Protein AF-A0A7D7R6H1-F1 (afdb_mono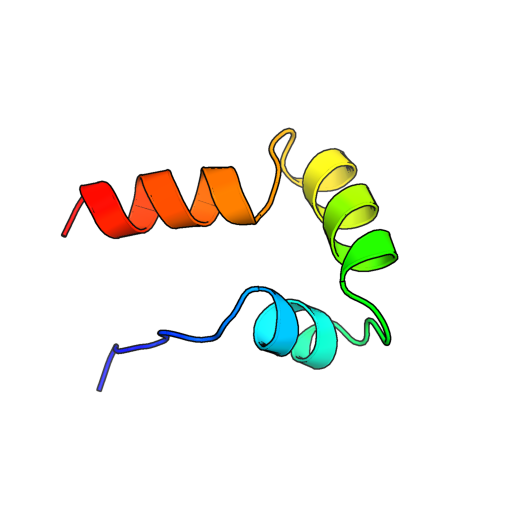mer_lite)

InterPro domains:
  IPR009057 Homedomain-like superfamily [SSF46689] (2-42)
  IPR018060 AraC-like, DNA binding HTH domain [PF12833] (2-40)
  IPR018060 AraC-like, DNA binding HTH domain [PS01124] (1-41)
  IPR020449 Transcription regulator HTH, AraC- type, HTH domain [PR00032] (8-23)
  IPR020449 Transcription regulator HTH, AraC- type, HTH domain [PR00032] (23-39)

Organism: NCBI:txid2758037

Secondary structure (DSSP, 8-state):
-------HHHHHHHTT-S-HHHHHHHHHHHHSS-HHHHHHHHHHT-

Radius of gyration: 10.8 Å; chains: 1; bounding box: 29×17×26 Å

Foldseek 3Di:
DPPCVPDCVNVCVVVVHPDSVVSQVVCCVVVVHGVVVVVVVVVVVD

Sequence (46 aa):
MLNTNLSVTEIAFDLGFTDKSHFGKYFRKTTGESPNRFRQKFVSEQ

pLDDT: mean 76.35, std 13.05, range [39.44, 88.75]

Structure (mmCIF, N/CA/C/O backbone):
data_AF-A0A7D7R6H1-F1
#
_entry.id   AF-A0A7D7R6H1-F1
#
loop_
_atom_site.group_PDB
_atom_site.id
_atom_site.type_symbol
_atom_site.label_atom_id
_atom_site.label_alt_id
_atom_site.label_comp_id
_atom_site.label_asym_id
_atom_site.label_entity_id
_atom_site.label_seq_id
_atom_site.pdbx_PDB_ins_code
_atom_site.Cartn_x
_atom_site.Cartn_y
_atom_site.Cartn_z
_atom_site.occupancy
_atom_site.B_iso_or_equiv
_atom_site.auth_seq_id
_atom_site.auth_comp_id
_atom_site.auth_asym_id
_atom_site.auth_atom_id
_atom_site.pdbx_PDB_model_num
ATOM 1 N N . MET A 1 1 ? -21.427 -7.997 2.440 1.00 39.44 1 MET A N 1
ATOM 2 C CA . MET A 1 1 ? -20.132 -8.710 2.442 1.00 39.44 1 MET A CA 1
ATOM 3 C C . MET A 1 1 ? -19.019 -7.666 2.448 1.00 39.44 1 MET A C 1
ATOM 5 O O . MET A 1 1 ? -18.514 -7.322 1.395 1.00 39.44 1 MET A O 1
ATOM 9 N N . LEU A 1 2 ? -18.696 -7.086 3.606 1.00 46.88 2 LEU A N 1
ATOM 10 C CA . LEU A 1 2 ? -17.627 -6.079 3.749 1.00 46.88 2 LEU A CA 1
ATOM 11 C C . LEU A 1 2 ? -16.495 -6.650 4.611 1.00 46.88 2 LEU A C 1
ATOM 13 O O . LEU A 1 2 ? -16.051 -6.046 5.573 1.00 46.88 2 LEU A O 1
ATOM 17 N N . ASN A 1 3 ? -16.069 -7.867 4.280 1.00 47.03 3 ASN A N 1
ATOM 18 C CA . ASN A 1 3 ? -14.850 -8.457 4.816 1.00 47.03 3 ASN A CA 1
ATOM 19 C C . ASN A 1 3 ? -13.782 -8.360 3.730 1.00 47.03 3 ASN A C 1
ATOM 21 O O . ASN A 1 3 ? -13.353 -9.371 3.179 1.00 47.03 3 ASN A O 1
ATOM 25 N N . THR A 1 4 ? -13.352 -7.145 3.388 1.00 54.19 4 THR A N 1
ATOM 26 C CA . THR A 1 4 ? -12.0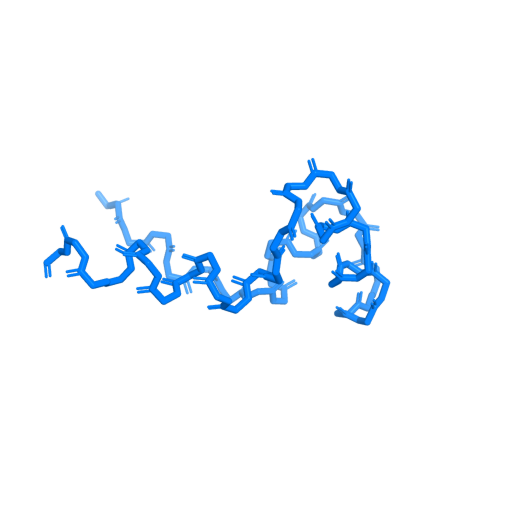94 -6.950 2.658 1.00 54.19 4 THR A CA 1
ATOM 27 C C . THR A 1 4 ? -10.945 -7.229 3.624 1.00 54.19 4 THR A C 1
ATOM 29 O O . THR A 1 4 ? -10.163 -6.365 3.998 1.00 54.19 4 THR A O 1
ATOM 32 N N . ASN A 1 5 ? -10.826 -8.496 4.022 1.00 61.38 5 ASN A N 1
ATOM 33 C CA . ASN A 1 5 ? -9.703 -9.033 4.781 1.00 61.38 5 ASN A CA 1
ATOM 34 C C . ASN A 1 5 ? -8.452 -9.182 3.893 1.00 61.38 5 ASN A C 1
ATOM 36 O O . ASN A 1 5 ? -7.499 -9.854 4.296 1.00 61.38 5 ASN A O 1
ATOM 40 N N . LEU A 1 6 ? -8.471 -8.557 2.704 1.00 66.06 6 LEU A N 1
ATOM 41 C CA . LEU A 1 6 ? -7.419 -8.558 1.699 1.00 66.06 6 LEU A CA 1
ATOM 42 C C . LEU A 1 6 ? -6.093 -8.329 2.401 1.00 66.06 6 LEU A C 1
ATOM 44 O O . LEU A 1 6 ? -5.878 -7.334 3.099 1.00 66.06 6 LEU A O 1
ATOM 48 N N . SER A 1 7 ? -5.226 -9.324 2.304 1.00 73.88 7 SER A N 1
ATOM 49 C CA . SER A 1 7 ? -3.880 -9.243 2.833 1.00 73.88 7 SER A CA 1
ATOM 50 C C . SER A 1 7 ? -3.161 -8.046 2.206 1.00 73.88 7 SER A C 1
ATOM 52 O O . SER A 1 7 ? -3.450 -7.640 1.083 1.00 73.88 7 SER A O 1
ATOM 54 N N . VAL A 1 8 ? -2.166 -7.496 2.905 1.00 75.38 8 VAL A N 1
ATOM 55 C CA . VAL A 1 8 ? -1.268 -6.457 2.356 1.00 75.38 8 VAL A CA 1
ATOM 56 C C . VAL A 1 8 ? -0.712 -6.865 0.980 1.00 75.38 8 VAL A C 1
ATOM 58 O O . VAL A 1 8 ? -0.444 -6.019 0.138 1.00 75.38 8 VAL A O 1
ATOM 61 N N . THR A 1 9 ? -0.577 -8.173 0.749 1.00 78.31 9 THR A N 1
ATOM 62 C CA . THR A 1 9 ? -0.200 -8.786 -0.527 1.00 78.31 9 THR A CA 1
ATOM 63 C C . THR A 1 9 ? -1.238 -8.579 -1.624 1.00 78.31 9 THR A C 1
ATOM 65 O O . THR A 1 9 ? -0.874 -8.218 -2.731 1.00 78.31 9 THR A O 1
ATOM 68 N N . GLU A 1 10 ? -2.513 -8.824 -1.340 1.00 80.19 10 GLU A N 1
ATOM 69 C CA . GLU A 1 10 ? -3.582 -8.693 -2.334 1.00 80.19 10 GLU A CA 1
ATOM 70 C C . GLU A 1 10 ? -3.798 -7.232 -2.707 1.00 80.19 10 GLU A C 1
ATOM 72 O O . GLU A 1 10 ? -3.919 -6.925 -3.883 1.00 80.19 10 GLU A O 1
ATOM 77 N N . ILE A 1 11 ? -3.726 -6.324 -1.728 1.00 79.69 11 ILE A N 1
ATOM 78 C CA . ILE A 1 11 ? -3.755 -4.877 -1.981 1.00 79.69 11 ILE A CA 1
ATOM 79 C C . ILE A 1 11 ? -2.569 -4.465 -2.865 1.00 79.69 11 ILE A C 1
ATOM 81 O O . ILE A 1 11 ? -2.725 -3.659 -3.776 1.00 79.69 11 ILE A O 1
ATOM 85 N N . ALA A 1 12 ? -1.382 -5.032 -2.626 1.00 82.94 12 ALA A N 1
ATOM 86 C CA . ALA A 1 12 ? -0.218 -4.784 -3.469 1.00 82.94 12 ALA A CA 1
ATOM 87 C C . ALA A 1 12 ? -0.462 -5.247 -4.915 1.00 82.94 12 ALA A C 1
ATOM 89 O O . ALA A 1 12 ? -0.235 -4.472 -5.840 1.00 82.94 12 ALA A O 1
ATOM 90 N N . PHE A 1 13 ? -0.959 -6.471 -5.106 1.00 83.31 13 PHE A N 1
ATOM 91 C CA . PHE A 1 13 ? -1.229 -7.018 -6.438 1.00 83.31 13 PHE A CA 1
ATOM 92 C C . PHE A 1 13 ? -2.337 -6.268 -7.183 1.00 83.31 13 PHE A C 1
ATOM 94 O O . PHE A 1 13 ? -2.186 -6.016 -8.375 1.00 83.31 13 PHE A O 1
ATOM 101 N N . ASP A 1 14 ? -3.403 -5.864 -6.492 1.00 83.00 14 ASP A N 1
ATOM 102 C CA . ASP A 1 14 ? -4.506 -5.080 -7.064 1.00 83.00 14 ASP A CA 1
ATOM 103 C C . ASP A 1 14 ? -4.028 -3.712 -7.577 1.00 83.00 14 ASP A C 1
ATOM 105 O O . ASP A 1 14 ? -4.406 -3.255 -8.653 1.00 83.00 14 ASP A O 1
ATOM 109 N N . LEU A 1 15 ? -3.080 -3.107 -6.860 1.00 80.94 15 LEU A N 1
ATOM 110 C CA . LEU A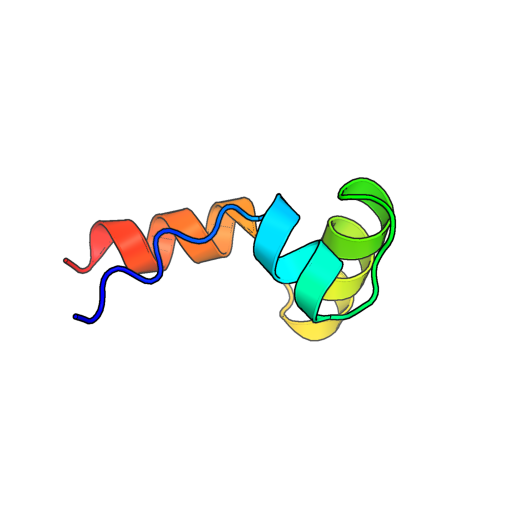 1 15 ? -2.419 -1.865 -7.259 1.00 80.94 15 LEU A CA 1
ATOM 111 C C . LEU A 1 15 ? -1.320 -2.062 -8.323 1.00 80.94 15 LEU A C 1
ATOM 113 O O . LEU A 1 15 ? -0.639 -1.101 -8.683 1.00 80.94 15 LEU A O 1
ATOM 117 N N . GLY A 1 16 ? -1.122 -3.287 -8.819 1.00 85.00 16 GLY A N 1
ATOM 118 C CA . GLY A 1 16 ? -0.138 -3.614 -9.854 1.00 85.00 16 GLY A CA 1
ATOM 119 C C . GLY A 1 16 ? 1.291 -3.821 -9.345 1.00 85.00 16 GLY A C 1
ATOM 120 O O . GLY A 1 16 ? 2.226 -3.863 -10.145 1.00 85.00 16 GLY A O 1
ATOM 121 N N . PHE A 1 17 ? 1.496 -3.961 -8.032 1.00 85.25 17 PHE A N 1
ATOM 122 C CA . PHE A 1 17 ? 2.800 -4.313 -7.473 1.00 85.25 17 PHE A CA 1
ATOM 123 C C . PHE A 1 17 ? 3.017 -5.822 -7.523 1.00 85.25 17 PHE A C 1
ATOM 125 O O . PHE A 1 17 ? 2.187 -6.613 -7.086 1.00 85.25 17 PHE A O 1
ATOM 132 N N . THR A 1 18 ? 4.190 -6.224 -7.998 1.00 81.19 18 THR A N 1
ATOM 133 C CA . THR A 1 18 ? 4.611 -7.628 -8.055 1.00 81.19 18 THR A CA 1
ATOM 134 C C . THR A 1 18 ? 5.157 -8.148 -6.727 1.00 81.19 18 THR A C 1
ATOM 136 O O . THR A 1 18 ? 5.210 -9.359 -6.518 1.00 81.19 18 THR A O 1
ATOM 139 N N . ASP A 1 19 ? 5.558 -7.257 -5.814 1.00 79.75 19 ASP A N 1
ATOM 140 C CA . ASP A 1 19 ? 6.135 -7.635 -4.529 1.00 79.75 19 ASP A CA 1
ATOM 141 C C . ASP A 1 19 ? 5.755 -6.686 -3.375 1.00 79.75 19 ASP A C 1
ATOM 143 O O . ASP A 1 19 ? 5.567 -5.474 -3.529 1.00 79.75 19 ASP A O 1
ATOM 147 N N . LYS A 1 20 ? 5.672 -7.258 -2.165 1.00 80.38 20 LYS A N 1
ATOM 148 C CA . LYS A 1 20 ? 5.264 -6.544 -0.941 1.00 80.38 20 LYS A CA 1
ATOM 149 C C . LYS A 1 20 ? 6.289 -5.500 -0.487 1.00 80.38 20 LYS A C 1
ATOM 151 O O . LYS A 1 20 ? 5.929 -4.580 0.246 1.00 80.38 20 LYS A O 1
ATOM 156 N N . SER A 1 21 ? 7.557 -5.641 -0.875 1.00 83.31 21 SER A N 1
ATOM 157 C CA . SER A 1 21 ? 8.640 -4.753 -0.441 1.00 83.31 21 SER A CA 1
ATOM 158 C C . SER A 1 21 ? 8.574 -3.415 -1.172 1.00 83.31 21 SER A C 1
ATOM 160 O O . SER A 1 21 ? 8.678 -2.361 -0.538 1.00 83.31 21 SER A O 1
ATOM 162 N N . HIS A 1 22 ? 8.343 -3.437 -2.486 1.00 85.38 22 HIS A N 1
ATOM 163 C CA . HIS A 1 22 ? 8.056 -2.242 -3.271 1.00 85.38 22 HIS A CA 1
ATOM 164 C C . HIS A 1 22 ? 6.758 -1.587 -2.836 1.00 85.38 22 HIS A C 1
ATOM 166 O O . HIS A 1 22 ? 6.757 -0.381 -2.577 1.00 85.38 22 HIS A O 1
ATOM 172 N N . PHE A 1 23 ? 5.696 -2.375 -2.663 1.00 86.94 23 PHE A N 1
ATOM 173 C CA . PHE A 1 23 ? 4.432 -1.851 -2.167 1.00 86.94 23 PHE A CA 1
ATOM 174 C C . PHE A 1 23 ? 4.595 -1.174 -0.803 1.00 86.94 23 PHE A C 1
ATOM 176 O O . PHE A 1 23 ? 4.168 -0.041 -0.629 1.00 86.94 23 PHE A O 1
ATOM 183 N N . GLY A 1 24 ? 5.280 -1.805 0.155 1.00 87.12 24 GLY A N 1
ATOM 184 C CA . GLY A 1 24 ? 5.486 -1.233 1.486 1.00 87.12 24 GLY A CA 1
ATOM 185 C C . GLY A 1 24 ? 6.257 0.091 1.468 1.00 87.12 24 GLY A C 1
ATOM 186 O O . GLY A 1 24 ? 5.909 1.012 2.209 1.00 87.12 24 GLY A O 1
ATOM 187 N N . LYS A 1 25 ? 7.274 0.215 0.604 1.00 87.56 25 LYS A N 1
ATOM 188 C CA . LYS A 1 25 ? 8.024 1.468 0.412 1.00 87.56 25 LYS A CA 1
ATOM 189 C C . LYS A 1 25 ? 7.164 2.546 -0.243 1.00 87.56 25 LYS A C 1
ATOM 191 O O . LYS A 1 25 ? 7.159 3.680 0.232 1.00 87.56 25 LYS A O 1
ATOM 196 N N . TYR A 1 26 ? 6.440 2.192 -1.303 1.00 88.12 26 TYR A N 1
ATOM 197 C CA . TYR A 1 26 ? 5.536 3.098 -2.004 1.00 88.12 26 TYR A CA 1
ATOM 198 C C . TYR A 1 26 ? 4.418 3.586 -1.080 1.00 88.12 26 TYR A C 1
ATOM 200 O O . TYR A 1 26 ? 4.254 4.785 -0.891 1.00 88.12 26 TYR A O 1
ATOM 208 N N . PHE A 1 27 ? 3.724 2.664 -0.418 1.00 87.69 27 PHE A N 1
ATOM 209 C CA . PHE A 1 27 ? 2.637 2.952 0.509 1.00 87.69 27 PHE A CA 1
ATOM 210 C C . PHE A 1 27 ? 3.105 3.847 1.655 1.00 87.69 27 PHE A C 1
ATOM 212 O O . PHE A 1 27 ? 2.471 4.850 1.947 1.00 87.69 27 PHE A O 1
ATOM 219 N N . ARG A 1 28 ? 4.271 3.572 2.255 1.00 88.75 28 ARG A N 1
ATOM 220 C CA . ARG A 1 28 ? 4.828 4.457 3.287 1.00 88.75 28 ARG A CA 1
ATOM 221 C C . ARG A 1 28 ? 5.184 5.842 2.746 1.00 88.75 28 ARG A C 1
ATOM 223 O O . ARG A 1 28 ? 5.039 6.814 3.477 1.00 88.75 28 ARG A O 1
ATOM 230 N N . LYS A 1 29 ? 5.644 5.958 1.499 1.00 88.31 29 LYS A N 1
ATOM 231 C CA . LYS A 1 29 ? 5.917 7.259 0.868 1.00 88.31 29 LYS A CA 1
ATOM 232 C C . LYS A 1 29 ? 4.629 8.044 0.593 1.00 88.31 29 LYS A C 1
ATOM 234 O O . LYS A 1 29 ? 4.635 9.260 0.739 1.00 88.31 29 LYS A O 1
ATOM 239 N N . THR A 1 30 ? 3.551 7.358 0.225 1.00 87.00 30 THR A N 1
ATOM 240 C CA . THR A 1 30 ? 2.253 7.965 -0.110 1.00 87.00 30 THR A CA 1
ATOM 241 C C . THR A 1 30 ? 1.417 8.286 1.133 1.00 87.00 30 THR A C 1
ATOM 243 O O . THR A 1 30 ? 0.878 9.379 1.249 1.00 87.00 30 THR A O 1
ATOM 246 N N . THR A 1 31 ? 1.322 7.351 2.078 1.00 85.38 31 THR A N 1
ATOM 247 C CA . THR A 1 31 ? 0.458 7.417 3.272 1.00 85.38 31 THR A CA 1
ATOM 248 C C . THR A 1 31 ? 1.221 7.849 4.532 1.00 85.38 31 THR A C 1
ATOM 250 O O . THR A 1 31 ? 0.615 8.163 5.550 1.00 85.38 31 THR A O 1
ATOM 253 N N . GLY A 1 32 ? 2.557 7.844 4.509 1.00 88.12 32 GLY A N 1
ATOM 254 C CA . GLY A 1 32 ? 3.413 8.179 5.657 1.00 88.12 32 GLY A CA 1
ATOM 255 C C . GLY A 1 32 ? 3.660 7.022 6.637 1.00 88.12 32 GLY A C 1
ATOM 256 O O . GLY A 1 32 ? 4.613 7.057 7.417 1.00 88.12 32 GLY A O 1
ATOM 257 N N . GLU A 1 33 ? 2.862 5.954 6.580 1.00 85.12 33 GLU A N 1
ATOM 258 C CA . GLU A 1 33 ? 2.931 4.803 7.489 1.00 85.12 33 GLU A CA 1
ATOM 259 C C . GLU A 1 33 ? 3.002 3.479 6.717 1.00 85.12 33 GLU A C 1
ATOM 261 O O . GLU A 1 33 ? 2.651 3.413 5.545 1.00 85.12 33 GLU A O 1
ATOM 266 N N . SER A 1 34 ? 3.488 2.401 7.344 1.00 84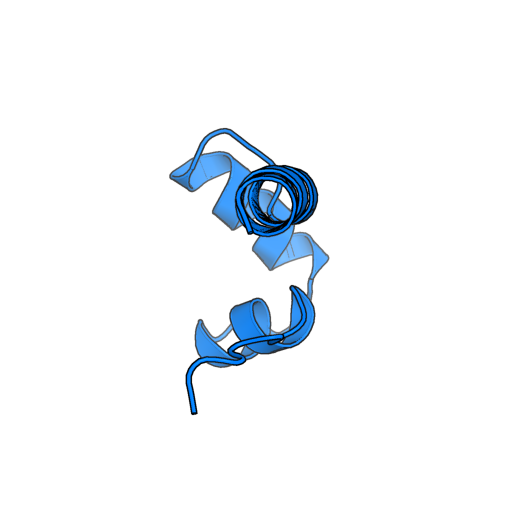.06 34 SER A N 1
ATOM 267 C CA . SER A 1 34 ? 3.534 1.090 6.686 1.00 84.06 34 SER A CA 1
ATOM 268 C C . SER A 1 34 ? 2.129 0.480 6.560 1.00 84.06 34 SER A C 1
ATOM 270 O O . SER A 1 34 ? 1.304 0.660 7.461 1.00 84.06 34 SER A O 1
ATOM 272 N N . PRO A 1 35 ? 1.854 -0.310 5.507 1.00 81.62 35 PRO A N 1
ATOM 273 C CA . PRO A 1 35 ? 0.532 -0.904 5.301 1.00 81.62 35 PRO A CA 1
ATOM 274 C C . PRO A 1 35 ? 0.122 -1.857 6.435 1.00 81.62 35 PRO A C 1
ATOM 276 O O . PRO A 1 35 ? -1.055 -1.951 6.762 1.00 81.62 35 PRO A O 1
ATOM 279 N N . ASN A 1 36 ? 1.082 -2.502 7.111 1.00 79.62 36 ASN A N 1
ATOM 280 C CA . ASN A 1 36 ? 0.810 -3.282 8.326 1.00 79.62 36 ASN A CA 1
ATOM 281 C C . ASN A 1 36 ? 0.321 -2.411 9.488 1.00 79.62 36 ASN A C 1
ATOM 283 O O . ASN A 1 36 ? -0.608 -2.800 10.191 1.00 79.62 36 ASN A O 1
ATOM 287 N N . ARG A 1 37 ? 0.935 -1.240 9.701 1.00 82.44 37 ARG A N 1
ATOM 288 C CA . ARG A 1 37 ? 0.533 -0.316 10.770 1.00 82.44 37 ARG A CA 1
ATOM 289 C C . ARG A 1 37 ? -0.826 0.308 10.469 1.00 82.44 37 ARG A C 1
ATOM 291 O O . ARG A 1 37 ? -1.646 0.425 11.370 1.00 82.44 37 ARG A O 1
ATOM 298 N N . PHE A 1 38 ? -1.074 0.626 9.201 1.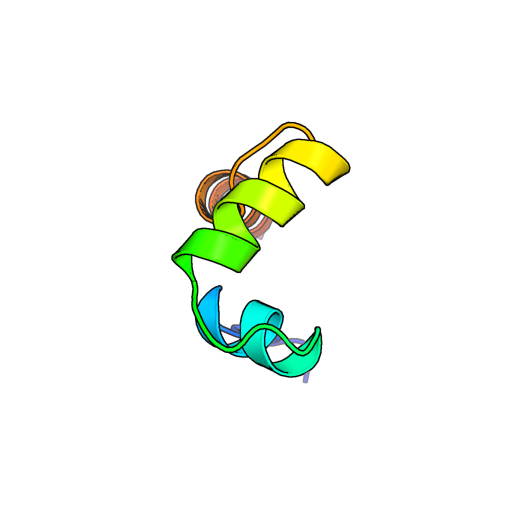00 83.00 38 PHE A N 1
ATOM 299 C CA . PHE A 1 38 ? -2.384 1.044 8.720 1.00 83.00 38 PHE A CA 1
ATOM 300 C C . PHE A 1 38 ? -3.426 -0.048 8.994 1.00 83.00 38 PHE A C 1
ATOM 302 O O . PHE A 1 38 ? -4.391 0.203 9.700 1.00 83.00 38 PHE A O 1
ATOM 309 N N . ARG A 1 39 ? -3.181 -1.299 8.575 1.00 76.88 39 ARG A N 1
ATOM 310 C CA . ARG A 1 39 ? -4.092 -2.423 8.851 1.00 76.88 39 ARG A CA 1
ATOM 311 C C . ARG A 1 39 ? -4.363 -2.608 10.342 1.00 76.88 39 ARG A C 1
ATOM 313 O O . ARG A 1 39 ? -5.509 -2.822 10.707 1.00 76.88 39 ARG A O 1
ATOM 320 N N . GLN A 1 40 ? -3.345 -2.516 11.199 1.00 79.00 40 GLN A N 1
ATOM 321 C CA . GLN A 1 40 ? -3.561 -2.612 12.644 1.00 79.00 40 GLN A CA 1
ATOM 322 C C . GLN A 1 40 ? -4.518 -1.529 13.153 1.00 79.00 40 GLN A C 1
ATOM 324 O O . GLN A 1 40 ? -5.412 -1.863 13.920 1.00 79.00 40 GLN A O 1
ATOM 329 N N . LYS A 1 41 ? -4.401 -0.276 12.693 1.00 77.25 41 LYS A N 1
ATOM 330 C CA . LYS A 1 41 ? -5.329 0.800 13.086 1.00 77.25 41 LYS A CA 1
ATOM 331 C C . LYS A 1 41 ? -6.772 0.484 12.683 1.00 77.25 41 LYS A C 1
ATOM 333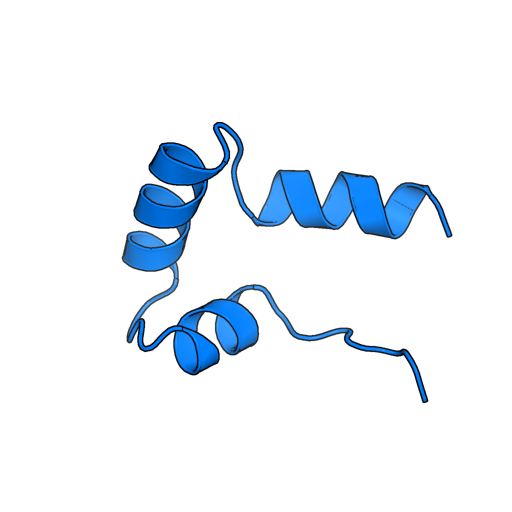 O O . LYS A 1 41 ? -7.651 0.526 13.528 1.00 77.25 41 LYS A O 1
ATOM 338 N N . PHE A 1 42 ? -6.988 0.058 11.438 1.00 71.31 42 PHE A N 1
ATOM 339 C CA . PHE A 1 42 ? -8.330 -0.258 10.931 1.00 71.31 42 PHE A CA 1
ATOM 340 C C . PHE A 1 42 ? -8.942 -1.525 11.543 1.00 71.31 42 PHE A C 1
ATOM 342 O O . PHE A 1 42 ? -10.154 -1.602 11.691 1.00 71.31 42 PHE A O 1
ATOM 349 N N . VAL A 1 43 ? -8.128 -2.520 11.909 1.00 66.12 43 VAL A N 1
ATOM 350 C CA . VAL A 1 43 ? -8.609 -3.732 12.597 1.00 66.12 43 VAL A CA 1
ATOM 351 C C . VAL A 1 43 ? -8.916 -3.461 14.074 1.00 66.12 43 VAL A C 1
ATOM 353 O O . VAL A 1 43 ? -9.732 -4.165 14.651 1.00 66.12 43 VAL A O 1
ATOM 356 N N . SER A 1 44 ? -8.286 -2.455 14.688 1.00 57.69 44 SER A N 1
ATOM 357 C CA . SER A 1 44 ? -8.509 -2.116 16.104 1.00 57.69 44 SER A CA 1
ATOM 358 C C . SER A 1 44 ? -9.757 -1.255 16.340 1.00 57.69 44 SER A C 1
ATOM 360 O O . SER A 1 44 ? -10.155 -1.088 17.487 1.00 57.69 44 SER A O 1
ATOM 362 N N . GLU A 1 45 ? -10.355 -0.698 15.282 1.00 53.81 45 GLU A N 1
ATOM 363 C CA . GLU A 1 45 ? -11.585 0.112 15.335 1.00 53.81 45 GLU A CA 1
ATOM 364 C C . GLU A 1 45 ? -12.856 -0.679 14.953 1.00 53.81 45 GLU A C 1
ATOM 366 O O . GLU A 1 45 ? -13.880 -0.077 14.638 1.00 53.81 45 GLU A O 1
ATOM 371 N N . GLN A 1 46 ? -12.812 -2.018 14.984 1.00 46.41 46 GLN A N 1
ATOM 372 C CA . GLN A 1 46 ? -13.944 -2.903 14.661 1.00 46.41 46 GLN A CA 1
ATOM 373 C C . GLN A 1 46 ? -14.336 -3.800 15.835 1.00 46.41 46 GLN A C 1
ATOM 375 O O . GLN A 1 46 ? -13.422 -4.314 16.519 1.00 46.41 46 GLN A O 1
#